Protein AF-A0A2G9T452-F1 (afdb_monomer_lite)

pLDDT: mean 92.34, std 10.59, range [47.25, 98.75]

Sequence (123 aa):
VRVDHDHGDSGEYNGFVYASPGFQNMTTVVLIIHGSGAVRPGQWSRRLILNESLETGSQIPYIQRATKNGWGVIVCSTNTDEEVQDYPRRHICAVYEQLLKDSPVKRFFVVAHSRGGPDFANA

Structure (mmCIF, N/CA/C/O backbone):
data_AF-A0A2G9T452-F1
#
_entry.id   AF-A0A2G9T452-F1
#
loop_
_atom_site.group_PDB
_atom_site.id
_atom_site.type_symbol
_atom_site.label_atom_id
_atom_site.label_alt_id
_atom_site.label_comp_id
_atom_site.label_asym_id
_atom_site.label_entity_id
_atom_site.label_seq_id
_atom_site.pdbx_PDB_ins_code
_atom_site.Cartn_x
_atom_site.Cartn_y
_atom_site.Cartn_z
_atom_site.occupancy
_atom_site.B_iso_or_equiv
_atom_site.auth_seq_id
_atom_site.auth_comp_id
_atom_site.auth_asym_id
_atom_site.auth_atom_id
_atom_site.pdbx_PDB_model_num
ATOM 1 N N . VAL A 1 1 ? 8.298 1.369 7.792 1.00 90.69 1 VAL A N 1
ATOM 2 C CA . VAL A 1 1 ? 8.137 0.002 8.328 1.00 90.69 1 VAL A CA 1
ATOM 3 C C . VAL A 1 1 ? 9.500 -0.652 8.360 1.00 90.69 1 VAL A C 1
ATOM 5 O O . VAL A 1 1 ? 10.272 -0.444 7.429 1.00 90.69 1 VAL A O 1
ATOM 8 N N . ARG A 1 2 ? 9.822 -1.359 9.439 1.00 89.81 2 ARG A N 1
ATOM 9 C CA . ARG A 1 2 ? 11.076 -2.118 9.539 1.00 89.81 2 ARG A CA 1
ATOM 10 C C . ARG A 1 2 ? 10.924 -3.416 8.754 1.00 89.81 2 ARG A C 1
ATOM 12 O O . ARG A 1 2 ? 9.892 -4.062 8.894 1.00 89.81 2 ARG A O 1
ATOM 19 N N . VAL A 1 3 ? 11.875 -3.743 7.892 1.00 85.12 3 VAL A N 1
ATOM 20 C CA . VAL A 1 3 ? 11.851 -4.953 7.065 1.00 85.12 3 VAL A CA 1
ATOM 21 C C . VAL A 1 3 ? 12.982 -5.859 7.533 1.00 85.12 3 VAL A C 1
ATOM 23 O O . VAL A 1 3 ? 14.145 -5.453 7.503 1.00 85.12 3 VAL A O 1
ATOM 26 N N . ASP A 1 4 ? 12.620 -7.060 7.981 1.00 75.56 4 ASP A N 1
ATOM 27 C CA . ASP A 1 4 ? 13.553 -7.997 8.606 1.00 75.56 4 ASP A CA 1
ATOM 28 C C . ASP A 1 4 ? 14.465 -8.695 7.582 1.00 75.56 4 ASP A C 1
ATOM 30 O O . ASP A 1 4 ? 14.129 -8.859 6.399 1.00 75.56 4 ASP A O 1
ATOM 34 N N . HIS A 1 5 ? 15.626 -9.136 8.068 1.00 69.62 5 HIS A N 1
ATOM 35 C CA . HIS A 1 5 ? 16.604 -9.937 7.330 1.00 69.62 5 HIS A CA 1
ATOM 36 C C . HIS A 1 5 ? 16.335 -11.442 7.505 1.00 69.62 5 HIS A C 1
ATOM 38 O O . HIS A 1 5 ? 15.801 -11.845 8.535 1.00 69.62 5 HIS A O 1
ATOM 44 N N . ASP A 1 6 ? 16.755 -12.282 6.550 1.00 58.25 6 ASP A N 1
ATOM 45 C CA . ASP A 1 6 ? 16.9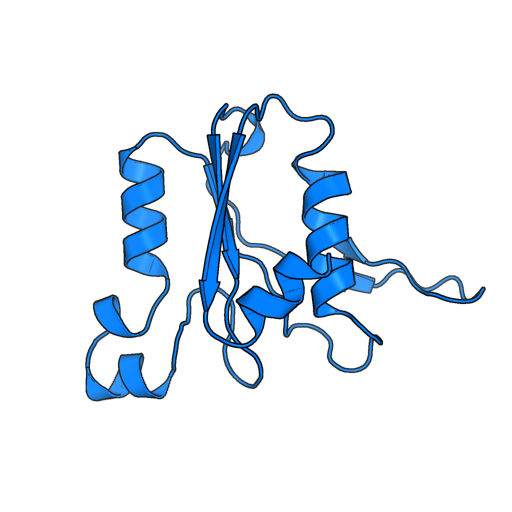06 -13.722 6.831 1.00 58.25 6 ASP A CA 1
ATOM 46 C C . ASP A 1 6 ? 18.393 -14.003 7.030 1.00 58.25 6 ASP A C 1
ATOM 48 O O . ASP A 1 6 ? 19.217 -13.564 6.234 1.00 58.25 6 ASP A O 1
ATOM 52 N N . HIS A 1 7 ? 18.690 -14.794 8.063 1.00 47.25 7 HIS A N 1
ATOM 53 C CA . HIS A 1 7 ? 20.014 -15.292 8.457 1.00 47.25 7 HIS A CA 1
ATOM 54 C C . HIS A 1 7 ? 20.944 -14.303 9.173 1.00 47.25 7 HIS A C 1
ATOM 56 O O . HIS A 1 7 ? 21.927 -13.839 8.612 1.00 47.25 7 HIS A O 1
ATOM 62 N N . GLY A 1 8 ? 20.718 -14.124 10.480 1.00 48.69 8 GLY A N 1
ATOM 63 C CA . GLY A 1 8 ? 21.788 -13.932 11.475 1.00 48.69 8 GLY A CA 1
ATOM 64 C C . GLY A 1 8 ? 22.630 -12.653 11.410 1.00 48.69 8 GLY A C 1
ATOM 65 O O . GLY A 1 8 ? 23.439 -12.451 12.312 1.00 48.69 8 GLY A O 1
ATOM 66 N N . ASP A 1 9 ? 22.440 -11.796 10.409 1.00 50.03 9 ASP A N 1
ATOM 67 C CA . ASP A 1 9 ? 23.055 -10.477 10.329 1.00 50.03 9 ASP A CA 1
ATOM 68 C C . ASP A 1 9 ? 22.072 -9.414 10.834 1.00 50.03 9 ASP A C 1
ATOM 70 O O . ASP A 1 9 ? 20.894 -9.393 10.474 1.00 50.03 9 ASP A O 1
ATOM 74 N N . SER A 1 10 ? 22.538 -8.546 11.726 1.00 52.44 10 SER A N 1
ATOM 75 C CA . SER A 1 10 ? 21.714 -7.647 12.548 1.00 52.44 10 SER A CA 1
ATOM 76 C C . SER A 1 10 ? 21.220 -6.389 11.814 1.00 52.44 10 SER A C 1
ATOM 78 O O . SER A 1 10 ? 20.994 -5.355 12.443 1.00 52.44 10 SER A O 1
ATOM 80 N N . GLY A 1 11 ? 21.108 -6.428 10.485 1.00 58.75 11 GLY A N 1
ATOM 81 C CA . GLY A 1 11 ? 20.709 -5.281 9.669 1.00 58.75 11 GLY A CA 1
ATOM 82 C C . GLY A 1 11 ? 19.191 -5.165 9.516 1.00 58.75 11 GLY A C 1
ATOM 83 O O . GLY A 1 11 ? 18.593 -5.926 8.764 1.00 58.75 11 GLY A O 1
ATOM 84 N N . GLU A 1 12 ? 18.560 -4.193 10.180 1.00 66.38 12 GLU A N 1
ATOM 85 C CA . GLU A 1 12 ? 17.178 -3.787 9.877 1.00 66.38 12 GLU A CA 1
ATOM 86 C C . GLU A 1 12 ? 17.157 -2.834 8.668 1.00 66.38 12 GLU A C 1
ATOM 88 O O . GLU A 1 12 ? 17.808 -1.784 8.694 1.00 66.38 12 GLU A O 1
ATOM 93 N N . TYR A 1 13 ? 16.365 -3.138 7.632 1.00 80.25 13 TYR A N 1
ATOM 94 C CA . TYR A 1 13 ? 16.134 -2.195 6.532 1.00 80.25 13 TYR A CA 1
ATOM 95 C C . TYR A 1 13 ? 14.900 -1.343 6.796 1.00 80.25 13 TYR A C 1
ATOM 97 O O . TYR A 1 13 ? 13.825 -1.830 7.155 1.00 80.25 13 TYR A O 1
ATOM 105 N N . ASN A 1 14 ? 15.026 -0.041 6.557 1.00 85.81 14 ASN A N 1
ATOM 106 C CA . ASN A 1 14 ? 13.907 0.881 6.682 1.00 85.81 14 ASN A CA 1
ATOM 107 C C . ASN A 1 14 ? 13.155 0.985 5.353 1.00 85.81 14 ASN A C 1
ATOM 109 O O . ASN A 1 14 ? 13.570 1.687 4.435 1.00 85.81 14 ASN A O 1
ATOM 113 N N . GLY A 1 15 ? 12.005 0.318 5.270 1.00 91.81 15 GLY A N 1
ATOM 114 C CA . GLY A 1 15 ? 11.007 0.580 4.240 1.00 91.81 15 GLY A CA 1
ATOM 115 C C . GLY A 1 15 ? 10.100 1.753 4.612 1.00 91.81 15 GLY A C 1
ATOM 116 O O . GLY A 1 15 ? 9.971 2.134 5.780 1.00 91.81 15 GLY A O 1
ATOM 117 N N . PHE A 1 16 ? 9.388 2.299 3.630 1.00 95.81 16 PHE A N 1
ATOM 118 C CA . PHE A 1 16 ? 8.417 3.370 3.860 1.00 95.81 16 PHE A CA 1
ATOM 119 C C . PHE A 1 16 ? 7.097 3.119 3.131 1.00 95.81 16 PHE A C 1
ATOM 121 O O . PHE A 1 16 ? 7.042 2.424 2.122 1.00 95.81 16 PHE A O 1
ATOM 128 N N . VAL A 1 17 ? 6.030 3.711 3.658 1.00 97.88 17 VAL A N 1
ATOM 129 C CA . VAL A 1 17 ? 4.703 3.746 3.038 1.00 97.88 17 VAL A CA 1
ATOM 130 C C . VAL A 1 17 ? 4.179 5.173 3.081 1.00 97.88 17 VAL A C 1
ATOM 132 O O . VAL A 1 17 ? 4.593 5.9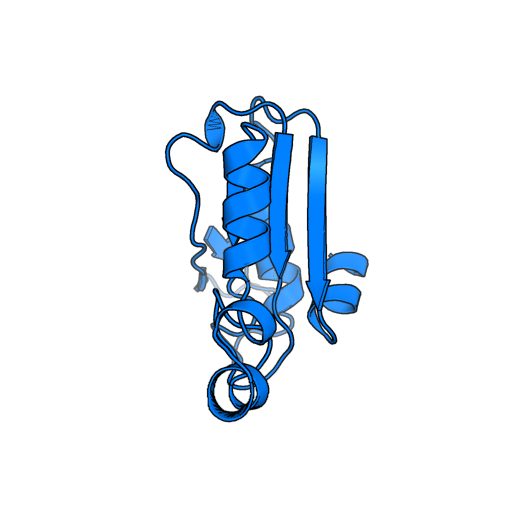58 3.937 1.00 97.88 17 VAL A O 1
ATOM 135 N N . TYR A 1 18 ? 3.232 5.497 2.206 1.00 98.31 18 TYR A N 1
ATOM 136 C CA . TYR A 1 18 ? 2.410 6.696 2.370 1.00 98.31 18 TYR A CA 1
ATOM 137 C C . TYR A 1 18 ? 1.075 6.298 2.977 1.00 98.31 18 TYR A C 1
ATOM 139 O O . TYR A 1 18 ? 0.426 5.388 2.472 1.00 98.31 18 TYR A O 1
ATOM 147 N N . ALA A 1 19 ? 0.650 6.981 4.036 1.00 98.12 19 ALA A N 1
ATOM 148 C CA . ALA A 1 19 ? -0.618 6.695 4.692 1.00 98.12 19 ALA A CA 1
ATOM 149 C C . ALA A 1 19 ? -1.496 7.945 4.779 1.00 98.12 19 ALA A C 1
ATOM 151 O O . ALA A 1 19 ? -0.995 9.061 4.932 1.00 98.12 19 ALA A O 1
ATOM 152 N N . SER A 1 20 ? -2.814 7.767 4.683 1.00 97.94 20 SER A N 1
ATOM 153 C CA . SER A 1 20 ? -3.760 8.863 4.897 1.00 97.94 20 SER A CA 1
ATOM 154 C C . SER A 1 20 ? -3.733 9.329 6.359 1.00 97.94 20 SER A C 1
ATOM 156 O O . SER A 1 20 ? -3.589 8.495 7.258 1.00 97.94 20 SER A O 1
ATOM 158 N N . PRO A 1 21 ? -3.960 10.623 6.642 1.00 96.94 21 PRO A N 1
ATOM 159 C CA . PRO A 1 21 ? -4.073 11.111 8.013 1.00 96.94 21 PRO A CA 1
ATOM 160 C C . PRO A 1 21 ? -5.119 10.330 8.819 1.00 96.94 21 PRO A C 1
ATOM 162 O O . PRO A 1 21 ? -6.235 10.110 8.351 1.00 96.94 21 PRO A O 1
ATOM 165 N N . GLY A 1 22 ? -4.756 9.906 10.030 1.00 95.25 22 GLY A N 1
ATOM 166 C CA . GLY A 1 22 ? -5.669 9.209 10.939 1.00 95.25 22 GLY A CA 1
ATOM 167 C C . GLY A 1 22 ? -6.066 7.792 10.512 1.00 95.25 22 GLY A C 1
ATOM 168 O O . GLY A 1 22 ? -7.017 7.261 11.084 1.00 95.25 22 GLY A O 1
ATOM 169 N N . PHE A 1 23 ? -5.374 7.167 9.546 1.00 95.88 23 PHE A N 1
ATOM 170 C CA . PHE A 1 23 ? -5.694 5.806 9.085 1.00 95.88 23 PHE A CA 1
ATOM 171 C C . PHE A 1 23 ? -5.761 4.787 10.236 1.00 95.88 23 PHE A C 1
ATOM 173 O O . PHE A 1 23 ? -6.603 3.897 10.211 1.00 95.88 23 PHE A O 1
ATOM 180 N N . GLN A 1 24 ? -4.933 4.963 11.269 1.00 93.56 24 GLN A N 1
ATOM 181 C CA . GLN A 1 24 ? -4.869 4.115 12.459 1.00 93.56 24 GLN A CA 1
ATOM 182 C C . GLN A 1 24 ? -6.156 4.118 13.300 1.00 93.56 24 GLN A C 1
ATOM 184 O O . GLN A 1 24 ? -6.353 3.232 14.120 1.00 93.56 24 GLN A O 1
ATOM 189 N N . ASN A 1 25 ? -7.040 5.100 13.099 1.00 94.81 25 ASN A N 1
ATOM 190 C CA . ASN A 1 25 ? -8.330 5.193 13.787 1.00 94.81 25 ASN A CA 1
ATOM 191 C C . ASN A 1 25 ? -9.492 4.676 12.922 1.00 94.81 25 ASN A C 1
ATOM 193 O O . ASN A 1 25 ? -10.647 4.718 13.348 1.00 94.81 25 ASN A O 1
ATOM 197 N N . MET A 1 26 ? -9.214 4.225 11.697 1.00 96.62 26 MET A N 1
ATOM 198 C CA . MET A 1 26 ? -10.234 3.772 10.757 1.00 96.62 26 MET A CA 1
ATOM 199 C C . MET A 1 26 ? -10.517 2.283 10.942 1.00 96.62 26 MET A C 1
ATOM 201 O O . MET A 1 26 ? -9.624 1.481 11.187 1.00 96.62 26 MET A O 1
ATOM 205 N N . THR A 1 27 ? -11.775 1.883 10.762 1.00 97.50 27 THR A N 1
ATOM 206 C CA . THR A 1 27 ? -12.164 0.462 10.826 1.00 97.50 27 THR A CA 1
ATOM 207 C C . THR A 1 27 ? -11.936 -0.278 9.508 1.00 97.50 27 THR A C 1
ATOM 209 O O . THR A 1 27 ? -11.889 -1.508 9.498 1.00 97.50 27 THR A O 1
ATOM 212 N N . THR A 1 28 ? -11.809 0.461 8.401 1.00 98.31 28 THR A N 1
ATOM 213 C CA . THR A 1 28 ? -11.534 -0.064 7.059 1.00 98.31 28 THR A CA 1
ATOM 214 C C . THR A 1 28 ? -10.329 0.650 6.462 1.00 98.31 28 THR A C 1
ATOM 216 O O . THR A 1 28 ? -10.295 1.881 6.460 1.00 98.31 28 THR A O 1
ATOM 219 N N . VAL A 1 29 ? -9.373 -0.109 5.927 1.00 98.50 29 VAL A N 1
ATOM 220 C CA . VAL A 1 29 ? -8.176 0.419 5.250 1.00 98.50 29 VAL A CA 1
ATOM 221 C C . VAL A 1 29 ? -8.043 -0.179 3.848 1.00 98.50 29 VAL A C 1
ATOM 223 O O . VAL A 1 29 ? -8.400 -1.330 3.618 1.00 98.50 29 VAL A O 1
ATOM 226 N N . VAL A 1 30 ? -7.536 0.586 2.886 1.00 98.50 30 VAL A N 1
ATOM 227 C CA . VAL A 1 30 ? -7.138 0.083 1.567 1.00 98.50 30 VAL A CA 1
ATOM 228 C C . VAL A 1 30 ? -5.610 0.035 1.490 1.00 98.50 30 VAL A C 1
ATOM 230 O O . VAL A 1 30 ? -4.946 1.033 1.771 1.00 98.50 30 VAL A O 1
ATOM 233 N N . LEU A 1 31 ? -5.058 -1.114 1.105 1.00 98.50 31 LEU A N 1
ATOM 234 C CA . LEU A 1 31 ? -3.661 -1.263 0.705 1.00 98.50 31 LEU A CA 1
ATOM 235 C C . LEU A 1 31 ? -3.565 -1.112 -0.813 1.00 98.50 31 LEU A C 1
ATOM 237 O O . LEU A 1 31 ? -4.311 -1.762 -1.549 1.00 98.50 31 LEU A O 1
ATOM 241 N N . ILE A 1 32 ? -2.653 -0.269 -1.289 1.00 98.62 32 ILE A N 1
ATOM 242 C CA . ILE A 1 32 ? -2.423 -0.045 -2.719 1.00 98.62 32 ILE A CA 1
ATOM 243 C C . ILE A 1 32 ? -0.990 -0.450 -3.069 1.00 98.62 32 ILE A C 1
ATOM 245 O O . ILE A 1 32 ? -0.041 0.082 -2.495 1.00 98.62 32 ILE A O 1
ATOM 249 N N . ILE A 1 33 ? -0.836 -1.380 -4.015 1.00 98.31 33 ILE A N 1
ATOM 250 C CA . ILE A 1 33 ? 0.442 -2.031 -4.336 1.00 98.31 33 ILE A CA 1
ATOM 251 C C . ILE A 1 33 ? 0.716 -1.927 -5.839 1.00 98.31 33 ILE A C 1
ATOM 253 O O . ILE A 1 33 ? -0.038 -2.449 -6.664 1.00 98.31 33 ILE A O 1
ATOM 257 N N . HIS A 1 34 ? 1.792 -1.228 -6.203 1.00 97.44 34 HIS A N 1
ATOM 258 C CA . HIS A 1 34 ? 2.208 -1.052 -7.596 1.00 97.44 34 HIS A CA 1
ATOM 259 C C . HIS A 1 34 ? 2.860 -2.322 -8.178 1.00 97.44 34 HIS A C 1
ATOM 261 O O . HIS A 1 34 ? 3.153 -3.279 -7.467 1.00 97.44 34 HIS A O 1
ATOM 267 N N . GLY A 1 35 ? 3.097 -2.323 -9.494 1.00 95.38 35 GLY A N 1
ATOM 268 C CA . GLY A 1 35 ? 3.871 -3.379 -10.162 1.00 95.38 35 GLY A CA 1
ATOM 269 C C . GLY A 1 35 ? 5.381 -3.250 -9.925 1.00 95.38 35 GLY A C 1
ATOM 270 O O . GLY A 1 35 ? 5.827 -2.371 -9.194 1.00 95.38 35 GLY A O 1
ATOM 271 N N . SER A 1 36 ? 6.185 -4.088 -10.576 1.00 91.44 36 SER A N 1
ATOM 272 C CA . SER A 1 36 ? 7.650 -4.070 -10.458 1.00 91.44 36 SER A CA 1
ATOM 273 C C . SER A 1 36 ? 8.332 -3.020 -11.350 1.00 91.44 36 SER A C 1
ATOM 275 O O . SER A 1 36 ? 7.725 -2.447 -12.259 1.00 91.44 36 SER A O 1
ATOM 277 N N . GLY A 1 37 ? 9.627 -2.800 -11.113 1.00 88.69 37 GLY A N 1
ATOM 278 C CA . GLY A 1 37 ? 10.498 -1.950 -11.923 1.00 88.69 37 GLY A CA 1
ATOM 279 C C . GLY A 1 37 ? 10.479 -0.478 -11.509 1.00 88.69 37 GLY A C 1
ATOM 280 O O . GLY A 1 37 ? 10.353 -0.124 -10.338 1.00 88.69 37 GLY A O 1
ATOM 281 N N . ALA A 1 38 ? 10.591 0.421 -12.488 1.00 89.38 38 ALA A N 1
ATOM 282 C CA . ALA A 1 38 ? 10.786 1.854 -12.242 1.00 89.38 38 ALA A CA 1
ATOM 283 C C . ALA A 1 38 ? 9.523 2.626 -11.794 1.00 89.38 38 ALA A C 1
ATOM 285 O O . ALA A 1 38 ? 9.522 3.858 -11.825 1.00 89.38 38 ALA A O 1
ATOM 286 N N . VAL A 1 39 ? 8.439 1.936 -11.423 1.00 93.31 39 VAL A N 1
ATOM 287 C CA . VAL A 1 39 ? 7.257 2.566 -10.811 1.00 93.31 39 VAL A CA 1
ATOM 288 C C . VAL A 1 39 ? 7.476 2.765 -9.313 1.00 93.31 39 VAL A C 1
ATOM 290 O O . VAL A 1 39 ? 8.279 2.073 -8.684 1.00 93.31 39 VAL A O 1
ATOM 293 N N . ARG A 1 40 ? 6.790 3.757 -8.751 1.00 94.75 40 ARG A N 1
ATOM 294 C CA . ARG A 1 40 ? 6.873 4.155 -7.339 1.00 94.75 40 ARG A CA 1
ATOM 295 C C . ARG A 1 40 ? 5.463 4.263 -6.750 1.00 94.75 40 ARG A C 1
ATOM 297 O O . ARG A 1 40 ? 4.505 4.336 -7.531 1.00 94.75 40 ARG A O 1
ATOM 304 N N . PRO A 1 41 ? 5.307 4.299 -5.413 1.00 96.62 41 PRO A N 1
ATOM 305 C CA . PRO A 1 41 ? 4.026 4.609 -4.783 1.00 96.62 41 PRO A CA 1
ATOM 306 C C . PRO A 1 41 ? 3.346 5.807 -5.448 1.00 96.62 41 PRO A C 1
ATOM 308 O O . PRO A 1 41 ? 3.987 6.803 -5.776 1.00 96.62 41 PRO A O 1
ATOM 311 N N . GLY A 1 42 ? 2.046 5.693 -5.687 1.00 97.38 42 GLY A N 1
ATOM 312 C CA . GLY A 1 42 ? 1.263 6.656 -6.451 1.00 97.38 42 GLY A CA 1
ATOM 313 C C . GLY A 1 42 ? 1.126 6.322 -7.938 1.00 97.38 42 GLY A C 1
ATOM 314 O O . GLY A 1 42 ? 0.266 6.903 -8.591 1.00 97.38 42 GLY A O 1
ATOM 315 N N . GLN A 1 43 ? 1.899 5.383 -8.496 1.00 97.75 43 GLN A N 1
ATOM 316 C CA . GLN A 1 43 ? 1.927 5.112 -9.939 1.00 97.75 43 GLN A CA 1
ATOM 317 C C . GLN A 1 43 ? 1.479 3.691 -10.291 1.00 97.75 43 GLN A C 1
ATOM 319 O O . GLN A 1 43 ? 1.882 2.715 -9.662 1.00 97.75 43 GLN A O 1
ATOM 324 N N . TRP A 1 44 ? 0.720 3.572 -11.379 1.00 96.88 44 TRP A N 1
ATOM 325 C CA . TRP A 1 44 ? 0.526 2.309 -12.092 1.00 96.88 44 TRP A CA 1
ATOM 326 C C . TRP A 1 44 ? 1.481 2.174 -13.268 1.00 96.88 44 TRP A C 1
ATOM 328 O O . TRP A 1 44 ? 2.047 1.104 -13.484 1.00 96.88 44 TRP A O 1
ATOM 338 N N . SER A 1 45 ? 1.673 3.252 -14.030 1.00 96.00 45 SER A N 1
ATOM 339 C CA . SER A 1 45 ? 2.534 3.251 -15.210 1.00 96.00 45 SER A CA 1
ATOM 340 C C . SER A 1 45 ? 2.948 4.662 -15.605 1.00 96.00 45 SER A C 1
ATOM 342 O O . SER A 1 45 ? 2.104 5.512 -15.881 1.00 96.00 45 SER A O 1
ATOM 344 N N . ARG A 1 46 ? 4.260 4.886 -15.747 1.00 95.06 46 ARG A N 1
ATOM 345 C CA . ARG A 1 46 ? 4.811 6.132 -16.310 1.00 95.06 46 ARG A CA 1
ATOM 346 C C . ARG A 1 46 ? 4.310 6.386 -17.735 1.00 95.06 46 ARG A C 1
ATOM 348 O O . ARG A 1 46 ? 4.049 7.528 -18.088 1.00 95.06 46 ARG A O 1
ATOM 355 N N . ARG A 1 47 ? 4.141 5.326 -18.539 1.00 95.69 47 ARG A N 1
ATOM 356 C CA . ARG A 1 47 ? 3.640 5.427 -19.919 1.00 95.69 47 ARG A CA 1
ATOM 357 C C . ARG A 1 47 ? 2.194 5.916 -19.952 1.00 95.69 47 ARG A C 1
ATOM 359 O O . ARG A 1 47 ? 1.886 6.781 -20.757 1.00 95.69 47 ARG A O 1
ATOM 366 N N . LEU A 1 48 ? 1.332 5.387 -19.082 1.00 96.56 48 LEU A N 1
ATOM 367 C CA . LEU A 1 48 ? -0.064 5.830 -19.005 1.00 96.56 48 LEU A CA 1
ATOM 368 C C . LEU A 1 48 ? -0.174 7.250 -18.442 1.00 96.56 48 LEU A C 1
ATOM 370 O O . LEU A 1 48 ? -0.970 8.029 -18.944 1.00 96.56 48 LEU A O 1
ATOM 374 N N . ILE A 1 49 ? 0.660 7.613 -17.460 1.00 97.12 49 ILE A N 1
ATOM 375 C CA . ILE A 1 49 ? 0.709 8.991 -16.944 1.00 97.12 49 ILE A CA 1
ATOM 376 C C . ILE A 1 49 ? 1.049 9.984 -18.062 1.00 97.12 49 ILE A C 1
ATOM 378 O O . ILE A 1 49 ? 0.403 11.019 -18.169 1.00 97.12 49 ILE A O 1
ATOM 382 N N . LEU A 1 50 ? 2.059 9.671 -18.880 1.00 97.56 50 LEU A N 1
ATOM 383 C CA . LEU A 1 50 ? 2.531 10.566 -19.939 1.00 97.56 50 LEU A CA 1
ATOM 384 C C . LEU A 1 50 ? 1.604 10.612 -21.156 1.00 97.56 50 LEU A C 1
ATOM 386 O O . LEU A 1 50 ? 1.447 11.675 -21.747 1.00 97.56 50 LEU A O 1
ATOM 390 N N . ASN A 1 51 ? 1.034 9.471 -21.548 1.00 98.25 51 ASN A N 1
ATOM 391 C CA . ASN A 1 51 ? 0.316 9.356 -22.818 1.00 98.25 51 ASN A CA 1
ATOM 392 C C . ASN A 1 51 ? -1.206 9.441 -22.680 1.00 98.25 51 ASN A C 1
ATOM 394 O O . ASN A 1 51 ? -1.864 9.730 -23.670 1.00 98.25 51 ASN A O 1
ATOM 398 N N . GLU A 1 52 ? -1.754 9.172 -21.494 1.00 97.88 52 GLU A N 1
ATOM 399 C CA . GLU A 1 52 ? -3.201 9.177 -21.256 1.00 97.88 52 GLU A CA 1
ATOM 400 C C . GLU A 1 52 ? -3.573 10.255 -20.235 1.00 97.88 52 GLU A C 1
ATOM 402 O O . GLU A 1 52 ? -4.187 11.260 -20.578 1.00 97.88 52 GLU A O 1
ATOM 407 N N . SER A 1 53 ? -3.235 10.042 -18.959 1.00 98.25 53 SER A N 1
ATOM 408 C CA . SER A 1 53 ? -3.570 10.950 -17.855 1.00 98.25 53 SER A CA 1
ATOM 409 C C . SER A 1 53 ? -3.022 10.451 -16.518 1.00 98.25 53 SER A C 1
ATOM 411 O O . SER A 1 53 ? -2.740 9.259 -16.336 1.00 98.25 53 SER A O 1
ATOM 413 N N . LEU A 1 54 ? -2.962 11.348 -15.528 1.00 97.12 54 LEU A N 1
ATOM 414 C CA . LEU A 1 54 ? -2.754 10.957 -14.133 1.00 97.12 54 LEU A CA 1
ATOM 415 C C . LEU A 1 54 ? -3.888 10.051 -13.648 1.00 97.12 54 LEU A C 1
ATOM 417 O O . LEU A 1 54 ? -3.633 9.070 -12.960 1.00 97.12 54 LEU A O 1
ATOM 421 N N . GLU A 1 55 ? -5.123 10.324 -14.043 1.00 97.75 55 GLU A N 1
ATOM 422 C CA . GLU A 1 55 ? -6.304 9.549 -13.678 1.00 97.75 55 GLU A CA 1
ATOM 423 C C . GLU A 1 55 ? -6.157 8.081 -14.093 1.00 97.75 55 GLU A C 1
ATOM 425 O O . GLU A 1 55 ? -6.455 7.183 -13.315 1.00 97.75 55 GLU A O 1
ATOM 430 N N . THR A 1 56 ? -5.633 7.812 -15.286 1.00 97.06 56 THR A N 1
ATOM 431 C CA . THR A 1 56 ? -5.481 6.431 -15.772 1.00 97.06 56 THR A CA 1
ATOM 432 C C . THR A 1 56 ? -4.189 5.785 -15.277 1.00 97.06 56 THR A C 1
ATOM 434 O O . THR A 1 56 ? -4.158 4.607 -14.920 1.00 97.06 56 THR A O 1
ATOM 437 N N . GLY A 1 57 ? -3.093 6.543 -15.259 1.00 97.62 57 GLY A N 1
ATOM 438 C CA . GLY A 1 57 ? -1.764 6.009 -14.979 1.00 97.62 57 GLY A CA 1
ATOM 439 C C . GLY A 1 57 ? -1.350 6.001 -13.508 1.00 97.62 57 GLY A C 1
ATOM 440 O O . GLY A 1 57 ? -0.278 5.475 -13.196 1.00 97.62 57 GLY A O 1
ATOM 441 N N . SER A 1 58 ? -2.152 6.573 -12.608 1.00 98.19 58 SER A N 1
ATOM 442 C CA . SER A 1 58 ? -1.818 6.729 -11.189 1.00 98.19 58 SER A CA 1
ATOM 443 C C . SER A 1 58 ? -2.805 6.033 -10.254 1.00 98.19 58 SER A C 1
ATOM 445 O O . SER A 1 58 ? -3.924 5.667 -10.607 1.00 98.19 58 SER A O 1
ATOM 447 N N . GLN A 1 59 ? -2.383 5.906 -9.003 1.00 98.50 59 GLN A N 1
ATOM 448 C CA . GLN A 1 59 ? -3.177 5.369 -7.904 1.00 98.50 59 GLN A CA 1
ATOM 449 C C . GLN A 1 59 ? -4.161 6.401 -7.323 1.00 98.50 59 GLN A C 1
ATOM 451 O O . GLN A 1 59 ? -5.000 6.045 -6.495 1.00 98.50 59 GLN A O 1
ATOM 456 N N . ILE A 1 60 ? -4.092 7.668 -7.757 1.00 98.31 60 ILE A N 1
ATOM 457 C CA . ILE A 1 60 ? -4.857 8.793 -7.196 1.00 98.31 60 ILE A CA 1
ATOM 458 C C . ILE A 1 60 ? -6.371 8.531 -7.170 1.00 98.31 60 ILE A C 1
ATOM 460 O O . ILE A 1 60 ? -6.964 8.756 -6.112 1.00 98.31 60 ILE A O 1
ATOM 464 N N . PRO A 1 61 ? -7.023 8.002 -8.226 1.00 98.38 61 PRO A N 1
ATOM 465 C CA . PRO A 1 61 ? -8.468 7.763 -8.174 1.00 98.38 61 PRO A CA 1
ATOM 466 C C . PRO A 1 61 ? -8.880 6.751 -7.101 1.00 98.38 61 PRO A C 1
ATOM 468 O O . PRO A 1 61 ? -9.941 6.883 -6.489 1.00 98.38 61 PRO A O 1
ATOM 471 N N . TYR A 1 62 ? -8.034 5.752 -6.830 1.00 98.38 62 TYR A N 1
ATOM 472 C CA . TYR A 1 62 ? -8.280 4.766 -5.778 1.00 98.38 62 TYR A CA 1
ATOM 473 C C . TYR A 1 62 ? -8.134 5.392 -4.390 1.00 98.38 62 TYR A C 1
ATOM 475 O O . TYR A 1 62 ? -8.984 5.163 -3.529 1.00 98.38 62 TYR A O 1
ATOM 483 N N . ILE A 1 63 ? -7.117 6.239 -4.202 1.00 98.50 63 ILE A N 1
ATOM 484 C CA . ILE A 1 63 ? -6.914 7.016 -2.971 1.00 98.50 63 ILE A CA 1
ATOM 485 C C . ILE A 1 63 ? -8.126 7.922 -2.722 1.00 98.50 63 ILE A C 1
ATOM 487 O O . ILE A 1 63 ? -8.724 7.875 -1.652 1.00 98.50 63 ILE A O 1
ATOM 491 N N . GLN A 1 64 ? -8.547 8.697 -3.725 1.00 98.31 64 GLN A N 1
ATOM 492 C CA . GLN A 1 64 ? -9.704 9.592 -3.628 1.00 98.31 64 GLN A CA 1
ATOM 493 C C . GLN A 1 64 ? -10.991 8.833 -3.293 1.00 98.31 64 GLN A C 1
ATOM 495 O O . GLN A 1 64 ? -11.768 9.275 -2.445 1.00 98.31 64 GLN A O 1
ATOM 500 N N . ARG A 1 65 ? -11.215 7.675 -3.925 1.00 98.31 65 ARG A N 1
ATOM 501 C CA . ARG A 1 65 ? -12.390 6.840 -3.660 1.00 98.31 65 ARG A CA 1
ATOM 502 C C . ARG A 1 65 ? -12.391 6.283 -2.237 1.00 98.31 65 ARG A C 1
ATOM 504 O O . ARG A 1 65 ? -13.432 6.329 -1.587 1.00 98.31 65 ARG A O 1
ATOM 511 N N . ALA A 1 66 ? -11.259 5.780 -1.750 1.00 98.19 66 ALA A N 1
ATOM 512 C CA . ALA A 1 66 ? -11.137 5.285 -0.380 1.00 98.19 66 ALA A CA 1
ATOM 513 C C . ALA A 1 66 ? -11.378 6.407 0.644 1.00 98.19 66 ALA A C 1
ATOM 515 O O . ALA A 1 66 ? -12.204 6.243 1.543 1.00 98.19 66 ALA A O 1
ATOM 516 N N . THR A 1 67 ? -10.774 7.581 0.440 1.00 97.00 67 THR A N 1
ATOM 517 C CA . THR A 1 67 ? -10.993 8.761 1.291 1.00 97.00 67 THR A CA 1
ATOM 518 C C . THR A 1 67 ? -12.460 9.194 1.298 1.00 97.00 67 THR A C 1
ATOM 520 O O . THR A 1 67 ? -13.022 9.440 2.363 1.00 97.00 67 THR A O 1
ATOM 523 N N . LYS A 1 68 ? -13.127 9.229 0.134 1.00 98.19 68 LYS A N 1
ATOM 524 C CA . LYS A 1 68 ? -14.559 9.568 0.031 1.00 98.19 68 LYS A CA 1
ATOM 525 C C . LYS A 1 68 ? -15.455 8.588 0.798 1.00 98.19 68 LYS A C 1
ATOM 527 O O . LYS A 1 68 ? -16.507 8.986 1.287 1.00 98.19 68 LYS A O 1
ATOM 532 N N . ASN A 1 69 ? -15.036 7.330 0.924 1.00 97.31 69 ASN A N 1
ATOM 533 C CA . ASN A 1 69 ? -15.744 6.305 1.689 1.00 97.31 69 ASN A CA 1
ATOM 534 C C . ASN A 1 69 ? -15.431 6.335 3.198 1.00 97.31 69 ASN A C 1
ATOM 536 O O . ASN A 1 69 ? -15.946 5.494 3.935 1.00 97.31 69 ASN A O 1
ATOM 540 N N . GLY A 1 70 ? -14.582 7.256 3.665 1.00 97.12 70 GLY A N 1
ATOM 541 C CA . GLY A 1 70 ? -14.131 7.297 5.057 1.00 97.12 70 GLY A CA 1
ATOM 542 C C . GLY A 1 70 ? -13.204 6.137 5.425 1.00 97.12 70 GLY A C 1
ATOM 543 O O . GLY A 1 70 ? -13.201 5.695 6.572 1.00 97.12 70 GLY A O 1
ATOM 544 N N . TRP A 1 71 ? -12.465 5.590 4.457 1.00 98.31 71 TRP A N 1
ATOM 545 C CA . TRP A 1 71 ? -11.497 4.517 4.691 1.00 98.31 71 TRP A CA 1
ATOM 546 C C . TRP A 1 71 ? -10.091 5.090 4.852 1.00 98.31 71 TRP A C 1
ATOM 548 O O . TRP A 1 71 ? -9.741 6.094 4.231 1.00 98.31 71 TRP A O 1
ATOM 558 N N . GLY A 1 72 ? -9.267 4.416 5.652 1.00 98.44 72 GLY A N 1
ATOM 559 C CA . GLY A 1 72 ? -7.832 4.669 5.673 1.00 98.44 72 GLY A CA 1
ATOM 560 C C . GLY A 1 72 ? -7.172 4.184 4.381 1.00 98.44 72 GLY A C 1
ATOM 561 O O . GLY A 1 72 ? -7.663 3.270 3.716 1.00 98.44 72 GLY A O 1
ATOM 562 N N . VAL A 1 73 ? -6.042 4.779 4.023 1.00 98.75 73 VAL A N 1
ATOM 563 C CA . VAL A 1 73 ? -5.252 4.409 2.845 1.00 98.75 73 VAL A CA 1
ATOM 564 C C . VAL A 1 73 ? -3.817 4.170 3.275 1.00 98.75 73 VAL A C 1
ATOM 566 O O . VAL A 1 73 ? -3.257 4.993 3.995 1.00 98.75 73 VAL A O 1
ATOM 569 N N . ILE A 1 74 ? -3.219 3.082 2.795 1.00 98.62 74 ILE A N 1
ATOM 570 C CA . ILE A 1 74 ? -1.781 2.826 2.856 1.00 98.62 74 ILE A CA 1
ATOM 571 C C . ILE A 1 74 ? -1.314 2.473 1.442 1.00 98.62 74 ILE A C 1
ATOM 573 O O . ILE A 1 74 ? -1.826 1.552 0.807 1.00 98.62 74 ILE A O 1
ATOM 577 N N . VAL A 1 75 ? -0.334 3.214 0.939 1.00 98.62 75 VAL A N 1
ATOM 578 C CA . VAL A 1 75 ? 0.311 2.979 -0.351 1.00 98.62 75 VAL A CA 1
ATOM 579 C C . VAL A 1 75 ? 1.680 2.362 -0.096 1.00 98.62 75 VAL A C 1
ATOM 581 O O . VAL A 1 75 ? 2.562 3.012 0.474 1.00 98.62 75 VAL A O 1
ATOM 584 N N . CYS A 1 76 ? 1.840 1.107 -0.507 1.00 98.06 76 CYS A N 1
ATOM 585 C CA . CYS A 1 76 ? 3.042 0.317 -0.265 1.00 98.06 76 CYS A CA 1
ATOM 586 C C . CYS A 1 76 ? 4.148 0.664 -1.269 1.00 98.06 76 CYS A C 1
ATOM 588 O O . CYS A 1 76 ? 3.865 0.939 -2.438 1.00 98.06 76 CYS A O 1
ATOM 590 N N . SER A 1 77 ? 5.404 0.612 -0.817 1.00 96.38 77 SER A N 1
ATOM 591 C CA . SER A 1 77 ? 6.591 0.907 -1.629 1.00 96.38 77 SER A CA 1
ATOM 592 C C . SER A 1 77 ? 7.424 -0.349 -1.841 1.00 96.38 77 SER A C 1
ATOM 594 O O . SER A 1 77 ? 8.517 -0.493 -1.297 1.00 96.38 77 SER A O 1
ATOM 596 N N . THR A 1 78 ? 6.900 -1.285 -2.629 1.00 95.19 78 THR A N 1
ATOM 597 C CA . THR A 1 78 ? 7.470 -2.633 -2.786 1.00 95.19 78 THR A CA 1
ATOM 598 C C . THR A 1 78 ? 8.704 -2.703 -3.691 1.00 95.19 78 THR A C 1
ATOM 600 O O . THR A 1 78 ? 9.353 -3.736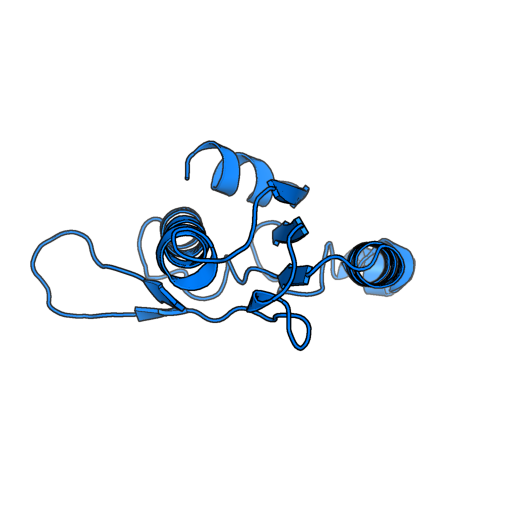 -3.721 1.00 95.19 78 THR A O 1
ATOM 603 N N . ASN A 1 79 ? 9.078 -1.613 -4.372 1.00 93.62 79 ASN A N 1
ATOM 604 C CA . ASN A 1 79 ? 10.280 -1.534 -5.224 1.00 93.62 79 ASN A CA 1
ATOM 605 C C . ASN A 1 79 ? 11.351 -0.612 -4.607 1.00 93.62 79 ASN A C 1
ATOM 607 O O . ASN A 1 79 ? 12.059 0.083 -5.336 1.00 93.62 79 ASN A O 1
ATOM 611 N N . THR A 1 80 ? 11.379 -0.479 -3.277 1.00 88.31 80 THR A N 1
ATOM 612 C CA . THR A 1 80 ? 12.289 0.467 -2.604 1.00 88.31 80 THR A CA 1
ATOM 613 C C . THR A 1 80 ? 13.716 -0.050 -2.564 1.00 88.31 80 THR A C 1
ATOM 615 O O . THR A 1 80 ? 14.635 0.719 -2.825 1.00 88.31 80 THR A O 1
ATOM 618 N N . ASP A 1 81 ? 13.884 -1.327 -2.235 1.00 84.31 81 ASP A N 1
ATOM 619 C CA . ASP A 1 81 ? 15.191 -1.944 -2.075 1.00 84.31 81 ASP A CA 1
ATOM 620 C C . ASP A 1 81 ? 15.214 -3.260 -2.853 1.00 84.31 81 ASP A C 1
ATOM 622 O O . ASP A 1 81 ? 14.464 -4.186 -2.548 1.00 84.31 81 ASP A O 1
ATOM 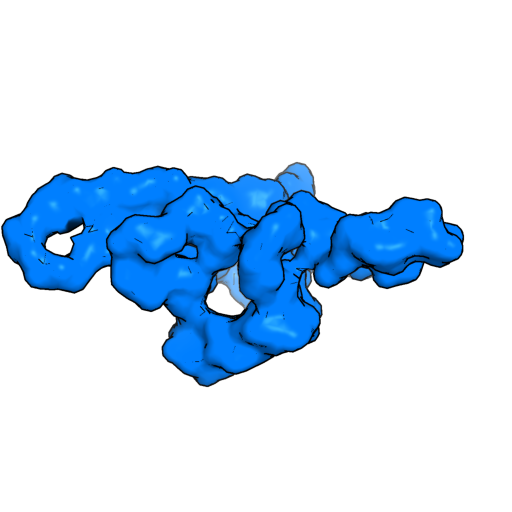626 N N . GLU A 1 82 ? 16.010 -3.294 -3.919 1.00 77.94 82 GLU A N 1
ATOM 627 C CA . GLU A 1 82 ? 16.166 -4.471 -4.779 1.00 77.94 82 GLU A CA 1
ATOM 628 C C . GLU A 1 82 ? 17.334 -5.364 -4.323 1.00 77.94 82 GLU A C 1
ATOM 630 O O . GLU A 1 82 ? 17.458 -6.489 -4.807 1.00 77.94 82 GLU A O 1
ATOM 635 N N . GLU A 1 83 ? 18.171 -4.892 -3.390 1.00 84.06 83 GLU A N 1
ATOM 636 C CA . GLU A 1 83 ? 19.279 -5.664 -2.814 1.00 84.06 83 GLU A CA 1
ATOM 637 C C . GLU A 1 83 ? 18.779 -6.606 -1.712 1.00 84.06 83 GLU A C 1
ATOM 639 O O . GLU A 1 83 ? 19.347 -7.678 -1.488 1.00 84.06 83 GLU A O 1
ATOM 644 N N . VAL A 1 84 ? 17.672 -6.245 -1.058 1.00 84.88 84 VAL A N 1
ATOM 645 C CA . VAL A 1 84 ? 17.004 -7.106 -0.084 1.00 84.88 84 VAL A CA 1
ATOM 646 C C . VAL A 1 84 ? 16.252 -8.230 -0.794 1.00 84.88 84 VAL A C 1
ATOM 648 O O . VAL A 1 84 ? 15.276 -8.022 -1.522 1.00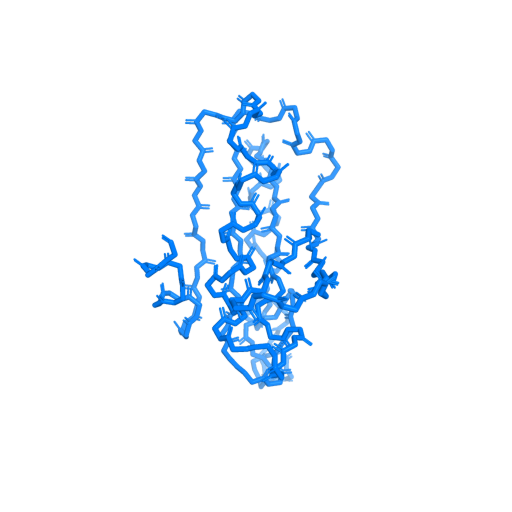 84.88 84 VAL A O 1
ATOM 651 N N . GLN A 1 85 ? 16.678 -9.465 -0.529 1.00 86.62 85 GLN A N 1
ATOM 652 C CA . GLN A 1 85 ? 15.999 -10.650 -1.032 1.00 86.62 85 GLN A CA 1
ATOM 653 C C . GLN A 1 85 ? 14.538 -10.667 -0.575 1.00 86.62 85 GLN A C 1
ATOM 655 O O . GLN A 1 85 ? 14.237 -10.542 0.612 1.00 86.62 85 GLN A O 1
ATOM 660 N N . ASP A 1 86 ? 13.635 -10.870 -1.536 1.00 89.69 86 ASP A N 1
ATOM 661 C CA . ASP A 1 86 ? 12.195 -10.972 -1.286 1.00 89.69 86 ASP A CA 1
ATOM 662 C C . ASP A 1 86 ? 11.601 -9.733 -0.580 1.00 89.69 86 ASP A C 1
ATOM 664 O O . ASP A 1 86 ? 10.610 -9.804 0.154 1.00 89.69 86 ASP A O 1
ATOM 668 N N . TYR A 1 87 ? 12.206 -8.563 -0.827 1.00 92.06 87 TYR A N 1
ATOM 669 C CA . TYR A 1 87 ? 11.767 -7.290 -0.266 1.00 92.06 87 TYR A CA 1
ATOM 670 C C . TYR A 1 87 ? 10.265 -7.017 -0.431 1.00 92.06 87 TYR A C 1
ATOM 672 O O . TYR A 1 87 ? 9.649 -6.632 0.564 1.00 92.06 87 TYR A O 1
ATOM 680 N N . PRO A 1 88 ? 9.629 -7.220 -1.609 1.00 94.00 88 PRO A N 1
ATOM 681 C CA . PRO A 1 88 ? 8.206 -6.927 -1.774 1.00 94.00 88 PRO A CA 1
ATOM 682 C C . PRO A 1 88 ? 7.329 -7.666 -0.764 1.00 94.00 88 PRO A C 1
ATOM 684 O O . PRO A 1 88 ? 6.498 -7.041 -0.101 1.00 94.00 88 PRO A O 1
ATOM 687 N N . ARG A 1 89 ? 7.554 -8.976 -0.602 1.00 92.88 89 ARG A N 1
ATOM 688 C CA . ARG A 1 89 ? 6.802 -9.810 0.334 1.00 92.88 89 ARG A CA 1
ATOM 689 C C . ARG A 1 89 ? 7.050 -9.352 1.765 1.00 92.88 89 ARG A C 1
ATOM 691 O O . ARG A 1 89 ? 6.105 -9.026 2.478 1.00 92.88 89 ARG A O 1
ATOM 698 N N . ARG A 1 90 ? 8.319 -9.232 2.168 1.00 93.00 90 ARG A N 1
ATOM 699 C CA . ARG A 1 90 ? 8.698 -8.822 3.531 1.00 93.00 90 ARG A CA 1
ATOM 700 C C . ARG A 1 90 ? 8.179 -7.432 3.891 1.00 93.00 90 ARG A C 1
ATOM 702 O O . ARG A 1 90 ? 7.718 -7.221 5.008 1.00 93.00 90 ARG A O 1
ATOM 709 N N . HIS A 1 91 ? 8.199 -6.497 2.946 1.00 95.44 91 HIS A N 1
ATOM 710 C CA . HIS A 1 91 ? 7.629 -5.165 3.110 1.00 95.44 91 HIS A CA 1
ATOM 711 C C . HIS A 1 91 ? 6.123 -5.229 3.387 1.00 95.44 91 HIS A C 1
ATOM 713 O O . HIS A 1 91 ? 5.637 -4.549 4.289 1.00 95.44 91 HIS A O 1
ATOM 719 N N . ILE A 1 92 ? 5.380 -6.053 2.643 1.00 96.50 92 ILE A N 1
ATOM 720 C CA . ILE A 1 92 ? 3.937 -6.240 2.846 1.00 96.50 92 ILE A CA 1
ATOM 721 C C . ILE A 1 92 ? 3.661 -6.889 4.210 1.00 96.50 92 ILE A C 1
ATOM 723 O O . ILE A 1 92 ? 2.806 -6.388 4.945 1.00 96.50 92 ILE A O 1
ATOM 727 N N . CYS A 1 93 ? 4.411 -7.929 4.592 1.00 95.38 93 CYS A N 1
ATOM 728 C CA . CYS A 1 93 ? 4.299 -8.537 5.922 1.00 95.38 93 CYS A CA 1
ATOM 729 C C . CYS A 1 93 ? 4.565 -7.499 7.024 1.00 95.38 93 CYS A C 1
ATOM 731 O O . CYS A 1 93 ? 3.784 -7.383 7.963 1.00 95.38 93 CYS A O 1
ATOM 733 N N . ALA A 1 94 ? 5.614 -6.682 6.880 1.00 95.62 94 ALA A N 1
ATOM 734 C CA . ALA A 1 94 ? 5.951 -5.626 7.831 1.00 95.62 94 ALA A CA 1
ATOM 735 C C . ALA A 1 94 ? 4.853 -4.557 7.946 1.00 95.62 94 ALA A C 1
ATOM 737 O O . ALA A 1 94 ? 4.574 -4.079 9.044 1.00 95.62 94 ALA A O 1
ATOM 738 N N . VAL A 1 95 ? 4.205 -4.186 6.836 1.00 96.88 95 VAL A N 1
ATOM 739 C CA . VAL A 1 95 ? 3.035 -3.294 6.848 1.00 96.88 95 VAL A CA 1
ATOM 740 C C . VAL A 1 95 ? 1.900 -3.906 7.659 1.00 96.88 95 VAL A C 1
ATOM 742 O O . VAL A 1 95 ? 1.325 -3.220 8.502 1.00 96.88 95 VAL A O 1
ATOM 745 N N . TYR A 1 96 ? 1.585 -5.182 7.444 1.00 95.94 96 TYR A N 1
ATOM 746 C CA . TYR A 1 96 ? 0.538 -5.855 8.205 1.00 95.94 96 TYR A CA 1
ATOM 747 C C . TYR A 1 96 ? 0.880 -5.928 9.698 1.00 95.94 96 TYR A C 1
ATOM 749 O O . TYR A 1 96 ? 0.115 -5.435 10.527 1.00 95.94 96 TYR A O 1
ATOM 757 N N . GLU A 1 97 ? 2.047 -6.475 10.031 1.00 95.31 97 GLU A N 1
ATOM 758 C CA . GLU A 1 97 ? 2.487 -6.712 11.408 1.00 95.31 97 GLU A CA 1
ATOM 759 C C . GLU A 1 97 ? 2.607 -5.414 12.211 1.00 95.31 97 GLU A C 1
ATOM 761 O O . GLU A 1 97 ? 2.146 -5.349 13.345 1.00 95.31 97 GLU A O 1
ATOM 766 N N . GLN A 1 98 ? 3.172 -4.354 11.626 1.00 95.50 98 GLN A N 1
ATOM 767 C CA . GLN A 1 98 ? 3.466 -3.122 12.369 1.00 95.50 98 GLN A CA 1
ATOM 768 C C . GLN A 1 98 ? 2.337 -2.094 12.324 1.00 95.50 98 GLN A C 1
ATOM 770 O O . GLN A 1 98 ? 2.273 -1.242 13.208 1.00 95.50 98 GLN A O 1
ATOM 775 N N . LEU A 1 99 ? 1.487 -2.107 11.288 1.00 96.31 99 LEU A N 1
ATOM 776 C CA . LEU A 1 99 ? 0.483 -1.053 11.088 1.00 96.31 99 LEU A CA 1
ATOM 777 C C . LEU A 1 99 ? -0.963 -1.532 11.223 1.00 96.31 99 LEU A C 1
ATOM 779 O O . LEU A 1 99 ? -1.828 -0.697 11.485 1.00 96.31 99 LEU A O 1
ATOM 783 N N . LEU A 1 100 ? -1.251 -2.823 11.020 1.00 95.38 100 LEU A N 1
ATOM 784 C CA . LEU A 1 100 ? -2.629 -3.324 10.956 1.00 95.38 100 LEU A CA 1
ATOM 785 C C . LEU A 1 100 ? -2.977 -4.331 12.055 1.00 95.38 100 LEU A C 1
ATOM 787 O O . LEU A 1 100 ? -4.070 -4.232 12.610 1.00 95.38 100 LEU A O 1
ATOM 791 N N . LYS A 1 101 ? -2.083 -5.274 12.368 1.00 93.94 101 LYS A N 1
ATOM 792 C CA . LYS A 1 101 ? -2.351 -6.434 13.235 1.00 93.94 101 LYS A CA 1
ATOM 793 C C . LYS A 1 101 ? -2.955 -6.071 14.592 1.00 93.94 101 LYS A C 1
ATOM 795 O O . LYS A 1 101 ? -3.977 -6.636 14.963 1.00 93.94 101 LYS A O 1
ATOM 800 N N . ASP A 1 102 ? -2.370 -5.088 15.272 1.00 92.81 102 ASP A N 1
ATOM 801 C CA . ASP A 1 102 ? -2.804 -4.636 16.603 1.00 92.81 102 ASP A CA 1
ATOM 802 C C . ASP A 1 102 ? -3.575 -3.303 16.555 1.00 92.81 102 ASP A C 1
ATOM 804 O O . ASP A 1 102 ? -3.605 -2.534 17.517 1.00 92.81 102 ASP A O 1
ATOM 808 N N . SER A 1 103 ? -4.192 -2.995 15.410 1.00 92.62 103 SER A N 1
ATOM 809 C CA . SER A 1 103 ? -4.944 -1.755 15.196 1.00 92.62 103 SER A CA 1
ATOM 810 C C . SER A 1 103 ? -6.467 -1.954 15.334 1.00 92.62 103 SER A C 1
ATOM 812 O O . SER A 1 103 ? -6.966 -3.077 15.274 1.00 92.62 103 SER A O 1
ATOM 814 N N . PRO A 1 104 ? -7.262 -0.870 15.442 1.00 93.19 104 PRO A N 1
ATOM 815 C CA . PRO A 1 104 ? -8.728 -0.919 15.359 1.00 93.19 104 PRO A CA 1
ATOM 816 C C . PRO A 1 104 ? -9.297 -1.360 13.995 1.00 93.19 104 PRO A C 1
ATOM 818 O O . PRO A 1 104 ? -10.523 -1.437 13.837 1.00 93.19 104 PRO A O 1
ATOM 821 N N . VAL A 1 105 ? -8.444 -1.597 12.992 1.00 94.56 105 VAL A N 1
ATOM 822 C CA . VAL A 1 105 ? -8.849 -1.998 11.643 1.00 94.56 105 VAL A CA 1
ATOM 823 C C . VAL A 1 105 ? -9.496 -3.380 11.694 1.00 94.56 105 VAL A C 1
ATOM 825 O O . VAL A 1 105 ? -8.895 -4.363 12.106 1.00 94.56 105 VAL A O 1
ATOM 828 N N . LYS A 1 106 ? -10.743 -3.472 11.226 1.00 95.44 106 LYS A N 1
ATOM 829 C CA . LYS A 1 106 ? -11.522 -4.724 11.186 1.00 95.44 106 LYS A CA 1
ATOM 830 C C . LYS A 1 106 ? -11.488 -5.394 9.820 1.00 95.44 106 LYS A C 1
ATOM 832 O O . LYS A 1 106 ? -11.797 -6.575 9.689 1.00 95.44 106 LYS A O 1
ATOM 837 N N . ARG A 1 107 ? -11.201 -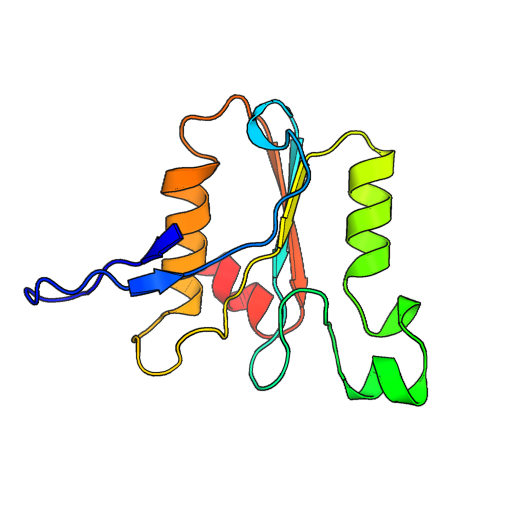4.612 8.782 1.00 95.12 107 ARG A N 1
ATOM 838 C CA . ARG A 1 107 ? -11.136 -5.061 7.396 1.00 95.12 107 ARG A CA 1
ATOM 839 C C . ARG A 1 107 ? -10.106 -4.232 6.659 1.00 95.12 107 ARG A C 1
ATOM 841 O O . ARG A 1 107 ? -10.103 -3.009 6.775 1.00 95.12 107 ARG A O 1
ATOM 848 N N . PHE A 1 108 ? -9.324 -4.881 5.814 1.00 95.38 108 PHE A N 1
ATOM 849 C CA . PHE A 1 108 ? -8.612 -4.173 4.769 1.00 95.38 108 PHE A CA 1
ATOM 850 C C . PHE A 1 108 ? -8.931 -4.763 3.399 1.00 95.38 108 PHE A C 1
ATOM 852 O O . PHE A 1 108 ? -9.269 -5.938 3.264 1.00 95.38 108 PHE A O 1
ATOM 859 N N . PHE A 1 109 ? -8.881 -3.906 2.390 1.00 97.38 109 PHE A N 1
ATOM 860 C CA . PHE A 1 109 ? -8.973 -4.280 0.986 1.00 97.38 109 PHE A CA 1
ATOM 861 C C . PHE A 1 109 ? -7.614 -4.083 0.335 1.00 97.38 109 PHE A C 1
ATOM 863 O O . PHE A 1 109 ? -6.825 -3.254 0.784 1.00 97.38 109 PHE A O 1
ATOM 870 N N . VAL A 1 110 ? -7.367 -4.795 -0.758 1.00 98.19 110 VAL A N 1
ATOM 871 C CA . VAL A 1 110 ? -6.116 -4.681 -1.503 1.00 98.19 110 VAL A CA 1
ATOM 872 C C . VAL A 1 110 ? -6.415 -4.345 -2.952 1.00 98.19 110 VAL A C 1
ATOM 874 O O . VAL A 1 110 ? -7.241 -4.991 -3.596 1.00 98.19 110 VAL A O 1
ATOM 877 N N . VAL A 1 111 ? -5.733 -3.323 -3.457 1.00 98.25 111 VAL A N 1
ATOM 878 C CA . VAL A 1 111 ? -5.692 -2.968 -4.872 1.00 98.25 111 VAL A CA 1
ATOM 879 C C . VAL A 1 111 ? -4.261 -3.164 -5.337 1.00 98.25 111 VAL A C 1
ATOM 881 O O . VAL A 1 111 ? -3.371 -2.391 -4.982 1.00 98.25 111 VAL A O 1
ATOM 884 N N . ALA A 1 112 ? -4.042 -4.203 -6.132 1.00 97.50 112 ALA A N 1
ATOM 885 C CA . ALA A 1 112 ? -2.723 -4.565 -6.617 1.00 97.50 112 ALA A CA 1
ATOM 886 C C . ALA A 1 112 ? -2.713 -4.658 -8.144 1.00 97.50 112 ALA A C 1
ATOM 888 O O . ALA A 1 112 ? -3.666 -5.146 -8.752 1.00 97.50 112 ALA A O 1
ATOM 889 N N . HIS A 1 113 ? -1.629 -4.192 -8.761 1.00 95.19 113 HIS A N 1
ATOM 890 C CA . HIS A 1 113 ? -1.454 -4.221 -10.211 1.00 95.19 113 HIS A CA 1
ATOM 891 C C . HIS A 1 113 ? -0.223 -5.042 -10.607 1.00 95.19 113 HIS A C 1
ATOM 893 O O . HIS A 1 113 ? 0.863 -4.852 -10.057 1.00 95.19 113 HIS A O 1
ATOM 899 N N . SER A 1 114 ? -0.370 -5.900 -11.625 1.00 94.94 114 SER A N 1
ATOM 900 C CA . SER A 1 114 ? 0.716 -6.727 -12.169 1.00 94.94 114 SER A CA 1
ATOM 901 C C . SER A 1 114 ? 1.433 -7.511 -11.055 1.00 94.94 114 SER A C 1
ATOM 903 O O . SER A 1 114 ? 0.765 -8.197 -10.283 1.00 94.94 114 SER A O 1
ATOM 905 N N . ARG A 1 115 ? 2.764 -7.395 -10.937 1.00 94.44 115 ARG A N 1
ATOM 906 C CA . ARG A 1 115 ? 3.592 -8.076 -9.928 1.00 94.44 115 ARG A CA 1
ATOM 907 C C . ARG A 1 115 ? 3.137 -7.850 -8.479 1.00 94.44 115 ARG A C 1
ATOM 909 O O . ARG A 1 115 ? 3.241 -8.778 -7.687 1.00 94.44 115 ARG A O 1
ATOM 916 N N . GLY A 1 116 ? 2.523 -6.705 -8.168 1.00 95.75 116 GLY A N 1
ATOM 917 C CA . GLY A 1 116 ? 1.989 -6.445 -6.829 1.00 95.75 116 GLY A CA 1
ATOM 918 C C . GLY A 1 116 ? 0.906 -7.439 -6.390 1.00 95.75 116 GLY A C 1
ATOM 919 O O . GLY A 1 116 ? 0.708 -7.635 -5.195 1.00 95.75 116 GLY A O 1
ATOM 920 N N . GLY A 1 117 ? 0.201 -8.075 -7.336 1.00 96.19 117 GLY A N 1
ATOM 921 C CA . GLY A 1 117 ? -0.799 -9.105 -7.040 1.00 96.19 117 GLY A CA 1
ATOM 922 C C . GLY A 1 117 ? -0.160 -10.370 -6.458 1.00 96.19 117 GLY A C 1
ATOM 923 O O . GLY A 1 117 ? -0.463 -10.716 -5.317 1.00 96.19 117 GLY A O 1
ATOM 924 N N . PRO A 1 118 ? 0.744 -11.040 -7.198 1.00 95.88 118 PRO A N 1
ATOM 925 C CA . PRO A 1 118 ? 1.534 -12.147 -6.670 1.00 95.88 118 PRO A CA 1
ATOM 926 C C . PRO A 1 118 ? 2.335 -11.799 -5.413 1.00 95.88 118 PRO A C 1
ATOM 928 O O . PRO A 1 118 ? 2.396 -12.628 -4.512 1.00 95.88 118 PRO A O 1
ATOM 931 N N . ASP A 1 119 ? 2.918 -10.600 -5.319 1.00 94.50 119 ASP A N 1
ATOM 932 C CA . ASP A 1 119 ? 3.679 -10.205 -4.125 1.00 94.50 119 ASP A CA 1
ATOM 933 C C . ASP A 1 119 ? 2.788 -10.191 -2.870 1.00 94.50 119 ASP A C 1
ATOM 935 O O . ASP A 1 119 ? 3.216 -10.648 -1.818 1.00 94.50 119 ASP A O 1
ATOM 939 N N . PHE A 1 120 ? 1.534 -9.732 -2.984 1.00 96.25 120 PHE A N 1
ATOM 940 C CA . PHE A 1 120 ? 0.564 -9.796 -1.886 1.00 96.25 120 PHE A CA 1
ATOM 941 C C . PHE A 1 120 ? 0.043 -11.213 -1.632 1.00 96.25 120 PHE A C 1
ATOM 943 O O . PHE A 1 120 ? -0.096 -11.617 -0.485 1.00 96.25 120 PHE A O 1
ATOM 950 N N . ALA A 1 121 ? -0.260 -11.976 -2.684 1.00 95.25 121 ALA A N 1
ATOM 951 C CA . ALA A 1 121 ? -0.834 -13.315 -2.543 1.00 95.25 121 ALA A CA 1
ATOM 952 C C . ALA A 1 121 ? 0.113 -14.315 -1.858 1.00 95.25 121 ALA A C 1
ATOM 954 O O . ALA A 1 121 ? -0.352 -15.304 -1.299 1.00 95.25 121 ALA A O 1
ATOM 955 N N . ASN A 1 122 ? 1.422 -14.062 -1.926 1.00 91.06 122 ASN A N 1
ATOM 956 C CA . ASN A 1 122 ? 2.449 -14.876 -1.283 1.00 91.06 122 ASN A CA 1
ATOM 957 C C . ASN A 1 122 ? 2.958 -14.277 0.042 1.00 91.06 122 ASN A C 1
ATOM 959 O O . ASN A 1 122 ? 3.898 -14.835 0.607 1.00 91.06 122 ASN A O 1
ATOM 963 N N . ALA A 1 123 ? 2.407 -13.144 0.497 1.00 86.44 123 ALA A N 1
ATOM 964 C CA . ALA A 1 123 ? 2.813 -12.461 1.728 1.00 86.44 123 ALA A CA 1
ATOM 965 C C . ALA A 1 123 ? 2.174 -13.039 2.993 1.00 86.44 123 ALA A C 1
ATOM 967 O O . ALA A 1 123 ? 1.024 -13.526 2.924 1.00 86.44 123 ALA A O 1
#

Radius of gyration: 14.57 Å; chains: 1; bounding box: 39×26×39 Å

InterPro domains:
  IPR029058 Alpha/Beta hydrolase fold [SSF53474] (4-117)
  IPR048263 Arb2 [PTHR21357] (13-120)
  IPR053858 Arb2 domain [PF22749] (16-79)

Secondary structure (DSSP, 8-state):
-EEPPSSS----EE--EEE-TTGGG-SEEEEEE--SSS--TTBS-HHHHHHT-HHHHBSHHHHHHHHHTT-EEEEE-TTS-SSSTTHHHHHHHHHIIIIITTSS--EEEEEE-TTHHHHHHT-

Organism: Teladorsagia circumcincta (NCBI:txid45464)

Foldseek 3Di:
DWFDAPDDDPDTDDFDKDKDPPLLVFQEEEEEAEADDPDFFQFNDPCCCVPPHSVVTTCVVVVVVCVVVVHMYIYGGQHPDPPGPLSLLRSLVCCCVPRPVPGSHNYYHYDYDHRRVVSPVVD